Protein AF-A0A372Q3P6-F1 (afdb_monomer_lite)

Secondary structure (DSSP, 8-state):
-HHHHHHHHHHHHHHHHHHHHHHHHHHHHT--HHHHHHS--HHHHHHHHHHHHHHHHHHHHHHHHHT-HHHHHHHHHHHHHHHHHTT-HHHHHHHHHHHHHHHH-HHHHHHHHHHHT--------

Sequence (125 aa):
MKNFLLKTLALLILEWSDTFHQGVYIKKKNISKHEIWKDANLALQIWYFYYQWVGIFKAYRIGIRVGNYDLQKNALAAFGSLFASAAKTRYASSVCHFLGILEKFSKLENKLRYAASIKIDNNEK

Foldseek 3Di:
DVVVVVVVVVVVVVVVVVLVVVVVVCVVVVPDPVNLVVPPPPVSVVVVVVSVQVVLVVQLVVCQVQLPLVSNLVSLLVVLVVCVVVVVVVSSVVNVVVVVVCVVCVVVSVVSSVVSNDDPDPPPD

pLDDT: mean 76.35, std 15.06, range [40.75, 96.31]

Structure (mmCIF, N/CA/C/O backbone):
data_AF-A0A372Q3P6-F1
#
_entry.id   AF-A0A372Q3P6-F1
#
loop_
_atom_site.group_PDB
_atom_site.id
_atom_site.type_symbol
_atom_site.label_atom_id
_atom_site.label_alt_id
_atom_site.label_comp_id
_atom_site.label_asym_id
_atom_site.label_entity_id
_atom_site.label_seq_id
_atom_site.pdbx_PDB_ins_code
_atom_site.Cartn_x
_atom_site.Cartn_y
_atom_site.Cartn_z
_atom_site.occupancy
_atom_site.B_iso_or_equiv
_atom_site.auth_seq_id
_atom_site.auth_comp_id
_atom_site.auth_asym_id
_atom_site.auth_atom_id
_atom_site.pdbx_PDB_model_num
ATOM 1 N N . MET A 1 1 ? -25.833 9.217 -12.011 1.00 48.78 1 MET A N 1
ATOM 2 C CA . MET A 1 1 ? -24.986 8.284 -11.224 1.00 48.78 1 MET A CA 1
ATOM 3 C C . MET A 1 1 ? -24.695 6.949 -11.922 1.00 48.78 1 MET A C 1
ATOM 5 O O . MET A 1 1 ? -23.524 6.613 -12.035 1.00 48.78 1 MET A O 1
ATOM 9 N N . LYS A 1 2 ? -25.689 6.206 -12.444 1.00 42.66 2 LYS A N 1
ATOM 10 C CA . LYS A 1 2 ? -25.477 4.880 -13.080 1.00 42.66 2 LYS A CA 1
ATOM 11 C C . LYS A 1 2 ? -24.460 4.870 -14.242 1.00 42.66 2 LYS A C 1
ATOM 13 O O . LYS A 1 2 ? -23.580 4.019 -14.261 1.00 42.66 2 LYS A O 1
ATOM 18 N N . ASN A 1 3 ? -24.488 5.864 -15.136 1.00 45.06 3 ASN A N 1
ATOM 19 C CA . ASN A 1 3 ? -23.545 5.951 -16.270 1.00 45.06 3 ASN A CA 1
ATOM 20 C C . ASN A 1 3 ? -22.084 6.224 -15.865 1.00 45.06 3 ASN A C 1
ATOM 22 O O . ASN A 1 3 ? -21.165 5.817 -16.570 1.00 45.06 3 ASN A O 1
ATOM 26 N N . PHE A 1 4 ? -21.858 6.884 -14.725 1.00 43.00 4 PHE A N 1
ATOM 27 C CA . PHE A 1 4 ? -20.514 7.128 -14.192 1.00 43.00 4 PHE A CA 1
ATOM 28 C C . PHE A 1 4 ? -19.925 5.852 -13.574 1.00 43.00 4 PHE A C 1
ATOM 30 O O . PHE A 1 4 ? -18.765 5.521 -13.817 1.00 43.00 4 PHE A O 1
ATOM 37 N N . LEU A 1 5 ? -20.754 5.090 -12.850 1.00 44.94 5 LEU A N 1
ATOM 38 C CA . LEU A 1 5 ? -20.395 3.782 -12.293 1.00 44.94 5 LEU A CA 1
ATOM 39 C C . LEU A 1 5 ? -20.133 2.736 -13.388 1.00 44.94 5 LEU A C 1
ATOM 41 O O . LEU A 1 5 ? -19.172 1.983 -13.293 1.00 44.94 5 LEU A O 1
ATOM 45 N N . LEU A 1 6 ? -20.924 2.728 -14.465 1.00 47.47 6 LEU A N 1
ATOM 46 C CA . LEU A 1 6 ? -20.718 1.837 -15.616 1.00 47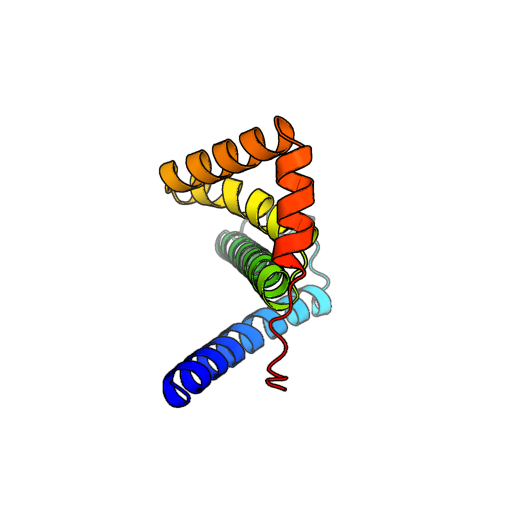.47 6 LEU A CA 1
ATOM 47 C C . LEU A 1 6 ? -19.429 2.155 -16.386 1.00 47.47 6 LEU A C 1
ATOM 49 O O . LEU A 1 6 ? -18.662 1.243 -16.686 1.00 47.47 6 LEU A O 1
ATOM 53 N N . LYS A 1 7 ? -19.136 3.438 -16.649 1.00 49.28 7 LYS A N 1
ATOM 54 C CA . LYS A 1 7 ? -17.875 3.843 -17.299 1.00 49.28 7 LYS A CA 1
ATOM 55 C C . LYS A 1 7 ? -16.649 3.514 -16.453 1.00 49.28 7 LYS A C 1
ATOM 57 O O . LYS A 1 7 ? -15.663 3.014 -16.985 1.00 49.28 7 LYS A O 1
ATOM 62 N N . THR A 1 8 ? -16.712 3.760 -15.145 1.00 51.03 8 THR A N 1
ATOM 63 C CA . THR A 1 8 ? -15.618 3.389 -14.238 1.00 51.03 8 THR A CA 1
ATOM 64 C C . THR A 1 8 ? -15.470 1.875 -14.134 1.00 51.03 8 THR A C 1
ATOM 66 O O . THR A 1 8 ? -14.351 1.391 -14.169 1.00 51.03 8 THR A O 1
ATOM 69 N N . LEU A 1 9 ? -16.547 1.090 -14.098 1.00 51.16 9 LEU A N 1
ATOM 70 C CA . LEU A 1 9 ? -16.446 -0.373 -14.128 1.00 51.16 9 LEU A CA 1
ATOM 71 C C . LEU A 1 9 ? -15.830 -0.902 -15.433 1.00 51.16 9 LEU A C 1
ATOM 73 O O . LEU A 1 9 ? -14.984 -1.787 -15.366 1.00 51.16 9 LEU A O 1
ATOM 77 N N . ALA A 1 10 ? -16.188 -0.340 -16.590 1.00 56.56 10 ALA A N 1
ATOM 78 C CA . ALA A 1 10 ? -15.659 -0.761 -17.890 1.00 56.56 10 ALA A CA 1
ATOM 79 C C . ALA A 1 10 ? -14.166 -0.431 -18.074 1.00 56.56 10 ALA A C 1
ATOM 81 O O . ALA A 1 10 ? -13.395 -1.290 -18.496 1.00 56.56 10 ALA A O 1
ATOM 82 N N . LEU A 1 11 ? -13.744 0.783 -17.695 1.00 56.06 11 LEU A N 1
ATOM 83 C CA . LEU A 1 11 ? -12.329 1.183 -17.684 1.00 56.06 11 LEU A CA 1
ATOM 84 C C . LEU A 1 11 ? -11.497 0.275 -16.780 1.00 56.06 11 LEU A C 1
ATOM 86 O O . LEU A 1 11 ? -10.390 -0.118 -17.131 1.00 56.06 11 LEU A O 1
ATOM 90 N N . LEU A 1 12 ? -12.066 -0.110 -15.639 1.00 56.22 12 LEU A N 1
ATOM 91 C CA . LEU A 1 12 ? -11.424 -1.070 -14.764 1.00 56.22 12 LEU A CA 1
ATOM 92 C C . LEU A 1 12 ? -11.356 -2.440 -15.428 1.00 56.22 12 LEU A C 1
ATOM 94 O O . LEU A 1 12 ? -10.273 -2.970 -15.528 1.00 56.22 12 LEU A O 1
ATOM 98 N N . ILE A 1 13 ? -12.424 -3.002 -15.981 1.00 57.59 13 ILE A N 1
ATOM 99 C CA . ILE A 1 13 ? -12.342 -4.323 -16.634 1.00 57.59 13 ILE A CA 1
ATOM 100 C C . ILE A 1 13 ? -11.224 -4.390 -17.703 1.00 57.59 13 ILE A C 1
ATOM 102 O O . ILE A 1 13 ? -10.504 -5.388 -17.747 1.00 57.59 13 ILE A O 1
ATOM 106 N N . LEU A 1 14 ? -11.002 -3.313 -18.467 1.00 57.34 14 LEU A N 1
ATOM 107 C CA . LEU A 1 14 ? -9.911 -3.205 -19.449 1.00 57.34 14 LEU A CA 1
ATOM 108 C C . LEU A 1 14 ? -8.509 -3.149 -18.813 1.00 57.34 14 LEU A C 1
ATOM 110 O O . LEU A 1 14 ? -7.621 -3.894 -19.215 1.00 57.34 14 LEU A O 1
ATOM 114 N N . GLU A 1 15 ? -8.303 -2.361 -17.753 1.00 57.22 15 GLU A N 1
ATOM 115 C CA . GLU A 1 15 ? -7.038 -2.398 -16.993 1.00 57.22 15 GLU A CA 1
ATOM 116 C C . GLU A 1 15 ? -6.763 -3.791 -16.389 1.00 57.22 15 GLU A C 1
ATOM 118 O O . GLU A 1 15 ? -5.622 -4.144 -16.068 1.00 57.22 15 GLU A O 1
ATOM 123 N N . TRP A 1 16 ? -7.814 -4.593 -16.181 1.00 56.88 16 TRP A N 1
ATOM 124 C CA . TRP A 1 16 ? -7.712 -5.881 -15.509 1.00 56.88 16 TRP A CA 1
ATOM 125 C C . TRP A 1 16 ? -7.354 -7.022 -16.456 1.00 56.88 16 TRP A C 1
ATOM 127 O O . TRP A 1 16 ? -6.654 -7.934 -16.010 1.00 56.88 16 TRP A O 1
ATOM 137 N N . SER A 1 17 ? -7.755 -6.958 -17.729 1.00 58.19 17 SER A N 1
ATOM 138 C CA . SER A 1 17 ? -7.397 -7.956 -18.743 1.00 58.19 17 SER A CA 1
ATOM 139 C C . SER A 1 17 ? -5.911 -7.935 -19.089 1.00 58.19 17 SER A C 1
ATOM 141 O O . SER A 1 17 ? -5.308 -9.002 -19.241 1.00 58.19 17 SER A O 1
ATOM 143 N N . ASP A 1 18 ? -5.304 -6.749 -19.133 1.00 60.03 18 ASP A N 1
ATOM 144 C CA . ASP A 1 18 ? -3.905 -6.594 -19.537 1.00 60.03 18 ASP A CA 1
ATOM 145 C C . ASP A 1 18 ? -2.956 -7.115 -18.460 1.00 60.03 18 ASP A C 1
ATOM 147 O O . ASP A 1 18 ? -2.086 -7.936 -18.736 1.00 60.03 18 ASP A O 1
ATOM 151 N N . THR A 1 19 ? -3.180 -6.758 -17.193 1.00 60.41 19 THR A N 1
ATOM 152 C CA . THR A 1 19 ? -2.362 -7.290 -16.089 1.00 6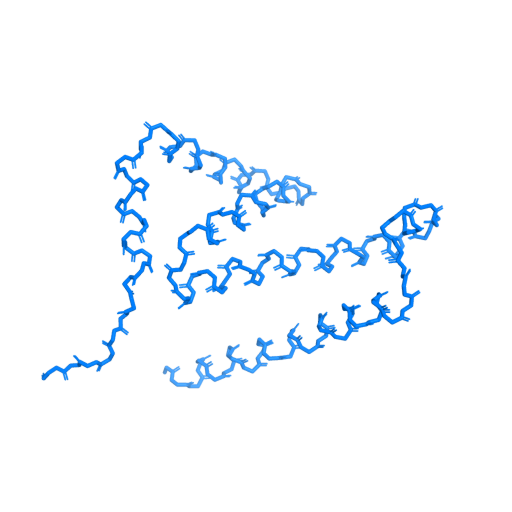0.41 19 THR A CA 1
ATOM 153 C C . THR A 1 19 ? -2.533 -8.797 -15.904 1.00 60.41 19 THR A C 1
ATOM 155 O O . THR A 1 19 ? -1.585 -9.481 -15.526 1.00 60.41 19 THR A O 1
ATOM 158 N N . PHE A 1 20 ? -3.711 -9.352 -16.194 1.00 59.81 20 PHE A N 1
ATOM 159 C CA . PHE A 1 20 ? -3.915 -10.799 -16.130 1.00 59.81 20 PHE A CA 1
ATOM 160 C C . PHE A 1 20 ? -3.094 -11.540 -17.199 1.00 59.81 20 PHE A C 1
ATOM 162 O O . PHE A 1 20 ? -2.392 -12.499 -16.874 1.00 59.81 20 PHE A O 1
ATOM 169 N N . HIS A 1 21 ? -3.093 -11.053 -18.447 1.00 60.75 21 HIS A N 1
ATOM 170 C CA . HIS A 1 21 ? -2.266 -11.616 -19.523 1.00 60.75 21 HIS A CA 1
ATOM 171 C C . HIS A 1 21 ? -0.768 -11.589 -19.189 1.00 60.75 21 HIS A C 1
ATOM 173 O O . HIS A 1 21 ? -0.048 -12.542 -19.484 1.00 60.75 21 HIS A O 1
ATOM 179 N N . GLN A 1 22 ? -0.301 -10.536 -18.518 1.00 61.00 22 GLN A N 1
ATOM 180 C CA . GLN A 1 22 ? 1.101 -10.371 -18.121 1.00 61.00 22 GLN A CA 1
ATOM 181 C C . GLN A 1 22 ? 1.529 -11.381 -17.045 1.00 61.00 22 GLN A C 1
ATOM 183 O O . GLN A 1 22 ? 2.576 -12.019 -17.174 1.00 61.00 22 GLN A O 1
ATOM 188 N N . GLY A 1 23 ? 0.696 -11.597 -16.022 1.00 63.88 23 GLY A N 1
ATOM 189 C CA . GLY A 1 23 ? 0.945 -12.621 -15.002 1.00 63.88 23 GLY A CA 1
ATOM 190 C C . GLY A 1 23 ? 0.948 -14.037 -15.586 1.00 63.88 23 GLY A C 1
ATOM 191 O O . GLY A 1 23 ? 1.789 -14.865 -15.226 1.00 63.88 23 GLY A O 1
ATOM 192 N N . VAL A 1 24 ? 0.057 -14.300 -16.549 1.00 64.31 24 VAL A N 1
ATOM 193 C CA . VAL A 1 24 ? 0.026 -15.562 -17.302 1.00 64.31 24 VAL A CA 1
ATOM 194 C C . VAL A 1 24 ? 1.282 -15.725 -18.163 1.00 64.31 24 VAL A C 1
ATOM 196 O O . VAL A 1 24 ? 1.828 -16.824 -18.203 1.00 64.31 24 VAL A O 1
ATOM 199 N N . TYR A 1 25 ? 1.791 -14.665 -18.800 1.00 68.56 25 TYR A N 1
ATOM 200 C CA . TYR A 1 25 ? 3.022 -14.711 -19.599 1.00 68.56 25 TYR A CA 1
ATOM 201 C C . TYR A 1 25 ? 4.254 -15.088 -18.763 1.00 68.56 25 TYR A C 1
ATOM 203 O O . TYR A 1 25 ? 4.959 -16.031 -19.125 1.00 68.56 25 TYR A O 1
ATOM 211 N N . ILE A 1 26 ? 4.475 -14.422 -17.620 1.00 67.81 26 ILE A N 1
ATOM 212 C CA . ILE A 1 26 ? 5.593 -14.727 -16.704 1.00 67.81 26 ILE A CA 1
ATOM 213 C C . ILE A 1 26 ? 5.503 -16.180 -16.222 1.00 67.81 26 ILE A C 1
ATOM 215 O O . ILE A 1 26 ? 6.487 -16.917 -16.276 1.00 67.81 26 ILE A O 1
ATOM 219 N N . LYS A 1 27 ? 4.304 -16.618 -15.809 1.00 68.38 27 LYS A N 1
ATOM 220 C CA . LYS A 1 27 ? 4.073 -17.982 -15.316 1.00 68.38 27 LYS A CA 1
ATOM 221 C C . LYS A 1 27 ? 4.253 -19.034 -16.415 1.00 68.38 27 LYS A C 1
ATOM 223 O O . LYS A 1 27 ? 4.837 -20.081 -16.162 1.00 68.38 27 LYS A O 1
ATOM 228 N N . LYS A 1 28 ? 3.797 -18.752 -17.640 1.00 71.88 28 LYS A N 1
ATOM 229 C CA . LYS A 1 28 ? 3.925 -19.640 -18.809 1.00 71.88 28 LYS A CA 1
ATOM 230 C C . LYS A 1 28 ? 5.372 -19.774 -19.282 1.00 71.88 28 LYS A C 1
ATOM 232 O O . LYS A 1 28 ? 5.759 -20.841 -19.742 1.00 71.88 28 LYS A O 1
ATOM 237 N N . LYS A 1 29 ? 6.159 -18.702 -19.188 1.00 73.38 29 LYS A N 1
ATOM 238 C CA . LYS A 1 29 ? 7.587 -18.699 -19.531 1.00 73.38 29 LYS A CA 1
ATOM 239 C C . LYS A 1 29 ? 8.490 -19.147 -18.374 1.00 73.38 29 LYS A C 1
ATOM 241 O O . LYS A 1 29 ? 9.688 -19.257 -18.585 1.00 73.38 29 LYS A O 1
ATOM 246 N N . ASN A 1 30 ? 7.916 -19.416 -17.196 1.00 74.50 30 ASN A N 1
ATOM 247 C CA . ASN A 1 30 ? 8.612 -19.785 -15.961 1.00 74.50 30 ASN A CA 1
ATOM 248 C C . ASN A 1 30 ? 9.786 -18.849 -15.622 1.00 74.50 30 ASN A C 1
ATOM 250 O O . ASN A 1 30 ? 10.820 -19.292 -15.133 1.00 74.50 30 ASN A O 1
ATOM 254 N N . ILE A 1 31 ? 9.623 -17.555 -15.915 1.00 74.31 31 ILE A N 1
ATOM 255 C CA . ILE A 1 31 ? 10.680 -16.564 -15.713 1.00 74.31 31 ILE A CA 1
ATOM 256 C C . ILE A 1 31 ? 10.765 -16.285 -14.217 1.00 74.31 31 ILE A C 1
ATOM 258 O O . ILE A 1 31 ? 9.831 -15.750 -13.609 1.00 74.31 31 ILE A O 1
ATOM 262 N N . SER A 1 32 ? 11.888 -16.656 -13.617 1.00 74.88 32 SER A N 1
ATOM 263 C CA . SER A 1 32 ? 12.145 -16.400 -12.207 1.00 74.88 32 SER A CA 1
ATOM 264 C C . SER A 1 32 ? 12.479 -14.924 -11.975 1.00 74.88 32 SER A C 1
ATOM 266 O O . SER A 1 32 ? 13.041 -14.242 -12.833 1.00 74.88 32 SER A O 1
ATOM 268 N N . LYS A 1 33 ? 12.200 -14.415 -10.767 1.00 70.88 33 LYS A N 1
ATOM 269 C CA . LYS A 1 33 ? 12.614 -13.055 -10.376 1.00 70.88 33 LYS A CA 1
ATOM 270 C C . LYS A 1 33 ? 14.120 -12.860 -10.595 1.00 70.88 33 LYS A C 1
ATOM 272 O O . LYS A 1 33 ? 14.528 -11.803 -11.052 1.00 70.88 33 LYS A O 1
ATOM 277 N N . HIS A 1 34 ? 14.927 -13.879 -10.300 1.00 74.12 34 HIS A N 1
ATOM 278 C CA . HIS A 1 34 ? 16.379 -13.843 -10.471 1.00 74.12 34 HIS A CA 1
ATOM 279 C C . HIS A 1 34 ? 16.798 -13.635 -11.937 1.00 74.12 34 HIS A C 1
ATOM 281 O O . HIS A 1 34 ? 17.707 -12.856 -12.199 1.00 74.12 34 HIS A O 1
ATOM 287 N N . GLU A 1 35 ? 16.120 -14.271 -12.894 1.00 75.31 35 GLU A N 1
ATOM 288 C CA . GLU A 1 35 ? 16.406 -14.095 -14.325 1.00 75.31 35 GLU A CA 1
ATOM 289 C C . GLU A 1 35 ? 16.095 -12.675 -14.811 1.00 75.31 35 GLU A C 1
ATOM 291 O O . GLU A 1 35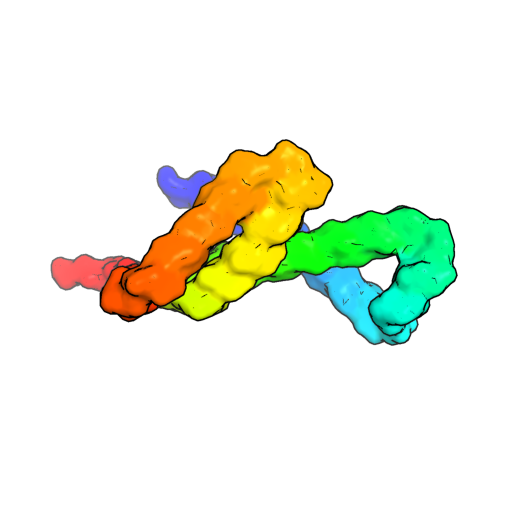 ? 16.918 -12.091 -15.506 1.00 75.31 35 GLU A O 1
ATOM 296 N N . ILE A 1 36 ? 14.996 -12.062 -14.352 1.00 76.00 36 ILE A N 1
ATOM 297 C CA . ILE A 1 36 ? 14.636 -10.668 -14.699 1.00 76.00 36 ILE A CA 1
ATOM 298 C C . ILE A 1 36 ? 15.726 -9.673 -14.273 1.00 76.00 36 ILE A C 1
ATOM 300 O O . ILE A 1 36 ? 15.970 -8.680 -14.955 1.00 76.00 36 ILE A O 1
ATOM 304 N N . TRP A 1 37 ? 16.371 -9.928 -13.132 1.00 73.75 37 TRP A N 1
ATOM 305 C CA . TRP A 1 37 ? 17.438 -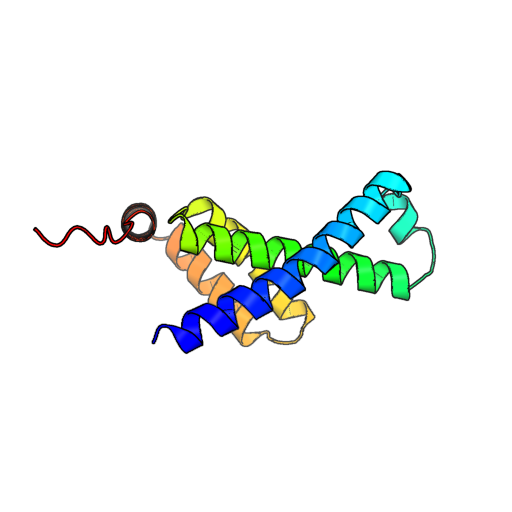9.074 -12.602 1.00 73.75 37 TRP A CA 1
ATOM 306 C C . TRP A 1 37 ? 18.813 -9.374 -13.201 1.00 73.75 37 TRP A C 1
ATOM 308 O O . TRP A 1 37 ? 19.674 -8.498 -13.200 1.00 73.75 37 TRP A O 1
ATOM 318 N N . LYS A 1 38 ? 19.022 -10.597 -13.700 1.00 75.00 38 LYS A N 1
ATOM 319 C CA . LYS A 1 38 ? 20.269 -11.020 -14.344 1.00 75.00 38 LYS A CA 1
ATOM 320 C C . LYS A 1 38 ? 20.335 -10.571 -15.803 1.00 75.00 38 LYS A C 1
ATOM 322 O O . LYS A 1 38 ? 21.408 -10.203 -16.275 1.00 75.00 38 LYS A O 1
ATOM 327 N N . ASP A 1 39 ? 19.201 -10.571 -16.496 1.00 66.19 39 ASP A N 1
ATOM 328 C CA . ASP A 1 39 ? 19.095 -10.004 -17.831 1.00 66.19 39 ASP A CA 1
ATOM 329 C C . ASP A 1 39 ? 19.181 -8.476 -17.730 1.00 66.19 39 ASP A C 1
ATOM 331 O O . ASP A 1 39 ? 18.329 -7.821 -17.129 1.00 66.19 39 ASP A O 1
ATOM 335 N N . ALA A 1 40 ? 20.198 -7.876 -18.357 1.00 65.44 40 ALA A N 1
ATOM 336 C CA . ALA A 1 40 ? 20.400 -6.421 -18.430 1.00 65.44 40 ALA A CA 1
ATOM 337 C C . ALA A 1 40 ? 19.309 -5.684 -19.248 1.00 65.44 40 ALA A C 1
ATOM 339 O O . ALA A 1 40 ? 19.495 -4.552 -19.696 1.00 65.44 40 ALA A O 1
ATOM 340 N N . ASN A 1 41 ? 18.160 -6.324 -19.475 1.00 81.75 41 ASN A N 1
ATOM 341 C CA . ASN A 1 41 ? 17.033 -5.752 -20.181 1.00 81.75 41 ASN A CA 1
ATOM 342 C C . ASN A 1 41 ? 16.255 -4.818 -19.245 1.00 81.75 41 ASN A C 1
ATOM 344 O O . ASN A 1 41 ? 15.307 -5.215 -18.563 1.00 81.75 41 ASN A O 1
ATOM 348 N N . LEU A 1 42 ? 16.654 -3.546 -19.254 1.00 82.00 42 LEU A N 1
ATOM 349 C CA . LEU A 1 42 ? 16.020 -2.479 -18.483 1.00 82.00 42 LEU A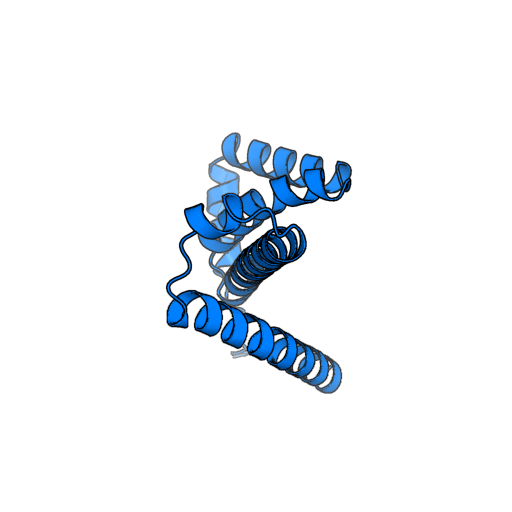 CA 1
ATOM 350 C C . LEU A 1 42 ? 14.503 -2.403 -18.728 1.00 82.00 42 LEU A C 1
ATOM 352 O O . LEU A 1 42 ? 13.740 -2.163 -17.794 1.00 82.00 42 LEU A O 1
ATOM 356 N N . ALA A 1 43 ? 14.045 -2.647 -19.960 1.00 81.19 43 ALA A N 1
ATOM 357 C CA . ALA A 1 43 ? 12.621 -2.612 -20.282 1.00 81.19 43 ALA A CA 1
ATOM 358 C C . ALA A 1 43 ? 11.850 -3.730 -19.564 1.00 81.19 43 ALA A C 1
ATOM 360 O O . ALA A 1 43 ? 10.777 -3.471 -19.024 1.00 81.19 43 ALA A O 1
ATOM 361 N N . LEU A 1 44 ? 12.411 -4.942 -19.485 1.00 79.06 44 LEU A N 1
ATOM 362 C CA . LEU A 1 44 ? 11.800 -6.057 -18.755 1.00 79.06 44 LEU A CA 1
ATOM 363 C C . LEU A 1 44 ? 11.740 -5.784 -17.243 1.00 79.06 44 LEU A C 1
ATOM 365 O O . LEU A 1 44 ? 10.739 -6.105 -16.603 1.00 79.06 44 LEU A O 1
ATOM 369 N N . GLN A 1 45 ? 12.768 -5.142 -16.682 1.00 81.62 45 GLN A N 1
ATOM 370 C CA . GLN A 1 45 ? 12.797 -4.749 -15.269 1.00 81.62 45 GLN A CA 1
ATOM 371 C C . GLN A 1 45 ? 11.749 -3.672 -14.956 1.00 81.62 45 GLN A C 1
ATOM 373 O O . GLN A 1 45 ? 10.955 -3.838 -14.029 1.00 81.62 45 GLN A O 1
ATOM 378 N N . ILE A 1 46 ? 11.694 -2.600 -15.757 1.00 80.38 46 ILE A N 1
ATOM 379 C CA . ILE A 1 46 ? 10.680 -1.537 -15.630 1.00 80.38 46 ILE A CA 1
ATOM 380 C C . ILE A 1 46 ? 9.273 -2.129 -15.760 1.00 80.38 46 ILE A C 1
ATOM 382 O O . ILE A 1 46 ? 8.379 -1.807 -14.975 1.00 80.38 46 ILE A O 1
ATOM 386 N N . TRP A 1 47 ? 9.082 -3.036 -16.716 1.00 82.31 47 TRP A N 1
ATOM 387 C CA . TRP A 1 47 ? 7.808 -3.704 -16.949 1.00 82.31 47 TRP A CA 1
ATOM 388 C C . TRP A 1 47 ? 7.390 -4.600 -15.778 1.00 82.31 47 TRP A C 1
ATOM 390 O O . TRP A 1 47 ? 6.240 -4.555 -15.339 1.00 82.31 47 TRP A O 1
ATOM 400 N N . TYR A 1 48 ? 8.328 -5.362 -15.209 1.00 82.12 48 TYR A N 1
ATOM 401 C CA . TYR A 1 48 ? 8.076 -6.178 -14.024 1.00 82.12 48 TYR A CA 1
ATOM 402 C C . TYR A 1 48 ? 7.697 -5.320 -12.810 1.00 82.12 48 TYR A C 1
ATOM 404 O O . TYR A 1 48 ? 6.747 -5.647 -12.096 1.00 82.12 48 TYR A O 1
ATOM 412 N N . PHE A 1 49 ? 8.376 -4.188 -12.600 1.00 79.56 49 PHE A N 1
ATOM 413 C CA . PHE A 1 49 ? 7.983 -3.237 -11.562 1.00 79.56 49 PHE A CA 1
ATOM 414 C C . PHE A 1 49 ? 6.568 -2.720 -11.790 1.00 79.56 49 PHE A C 1
ATOM 416 O O . PHE A 1 49 ? 5.745 -2.811 -10.884 1.00 79.56 49 PHE A O 1
ATOM 423 N N . TYR A 1 50 ? 6.239 -2.259 -12.996 1.00 81.56 50 TYR A N 1
ATOM 424 C CA . TYR A 1 50 ? 4.888 -1.796 -13.308 1.00 81.56 50 TYR A CA 1
ATOM 425 C C . TYR A 1 50 ? 3.819 -2.852 -12.973 1.00 81.56 50 TYR A C 1
ATOM 427 O O . TYR A 1 50 ? 2.828 -2.545 -12.308 1.00 81.56 50 TYR A O 1
ATOM 435 N N . TYR A 1 51 ? 4.057 -4.117 -13.331 1.00 82.00 51 TYR A N 1
ATOM 436 C CA . TYR A 1 51 ? 3.168 -5.225 -12.977 1.00 82.00 51 TYR A CA 1
ATOM 437 C C . TYR A 1 51 ? 2.970 -5.366 -11.454 1.00 82.00 51 TYR A C 1
ATOM 439 O O . TYR A 1 51 ? 1.834 -5.477 -10.980 1.00 82.00 51 TYR A O 1
ATOM 447 N N . GLN A 1 52 ? 4.050 -5.310 -10.666 1.00 82.25 52 GLN A N 1
ATOM 448 C CA . GLN A 1 52 ? 3.963 -5.369 -9.200 1.00 82.25 52 GLN A CA 1
ATOM 449 C C . GLN A 1 52 ? 3.165 -4.195 -8.617 1.00 82.25 52 GLN A C 1
ATOM 451 O O . GLN A 1 52 ? 2.335 -4.394 -7.726 1.00 82.25 52 GLN A O 1
ATOM 456 N N . TRP A 1 53 ? 3.375 -2.986 -9.139 1.00 83.50 53 TRP A N 1
ATOM 457 C CA . TRP A 1 53 ? 2.668 -1.783 -8.701 1.00 83.50 53 TRP A CA 1
ATOM 458 C C . TRP A 1 53 ? 1.163 -1.891 -8.932 1.00 83.50 53 TRP A C 1
ATOM 460 O O . TRP A 1 53 ? 0.374 -1.628 -8.021 1.00 83.50 53 TRP A O 1
ATOM 470 N N . VAL A 1 54 ? 0.755 -2.321 -10.129 1.00 84.19 54 VAL A N 1
ATOM 471 C CA . VAL A 1 54 ? -0.664 -2.512 -10.445 1.00 84.19 54 VAL A CA 1
ATOM 472 C C . VAL A 1 54 ? -1.271 -3.598 -9.552 1.00 84.19 54 VAL A C 1
ATOM 474 O O . VAL A 1 54 ? -2.394 -3.439 -9.075 1.00 84.19 54 VAL A O 1
ATOM 477 N N . GLY A 1 55 ? -0.529 -4.669 -9.253 1.00 86.94 55 GLY A N 1
ATOM 478 C CA . GLY A 1 55 ? -0.957 -5.710 -8.315 1.00 86.94 55 GLY A CA 1
ATOM 479 C C . GLY A 1 55 ? -1.258 -5.173 -6.909 1.00 86.94 55 GLY A C 1
ATOM 480 O O . GLY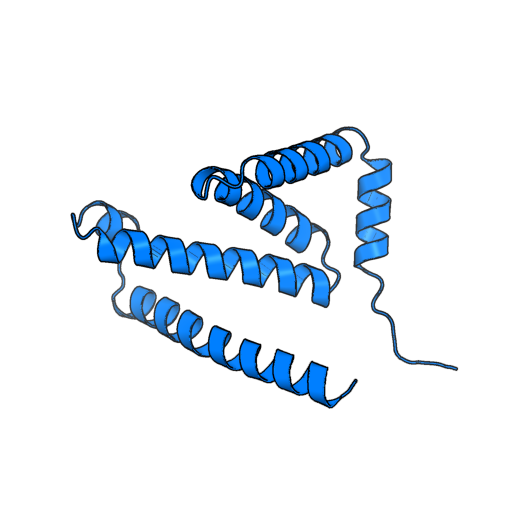 A 1 55 ? -2.337 -5.429 -6.368 1.00 86.94 55 GLY A O 1
ATOM 481 N N . ILE A 1 56 ? -0.350 -4.376 -6.339 1.00 86.69 56 ILE A N 1
ATOM 482 C CA . ILE A 1 56 ? -0.524 -3.759 -5.012 1.00 86.69 56 ILE A CA 1
ATOM 483 C C . ILE A 1 56 ? -1.701 -2.775 -5.021 1.00 86.69 56 ILE A C 1
ATOM 485 O O . ILE A 1 56 ? -2.549 -2.805 -4.126 1.00 86.69 56 ILE A O 1
ATOM 489 N N . PHE A 1 57 ? -1.813 -1.945 -6.060 1.00 85.00 57 PHE A N 1
ATOM 490 C CA . PHE A 1 57 ? -2.926 -1.005 -6.200 1.00 85.00 57 PHE A CA 1
ATOM 491 C C . PHE A 1 57 ? -4.282 -1.722 -6.306 1.00 85.00 57 PHE A C 1
ATOM 493 O O . PHE A 1 57 ? -5.273 -1.299 -5.701 1.00 85.00 57 PHE A O 1
ATOM 500 N N . LYS A 1 58 ? -4.339 -2.854 -7.020 1.00 84.69 58 LYS A N 1
ATOM 501 C CA . LYS A 1 58 ? -5.532 -3.709 -7.067 1.00 84.69 58 LYS A CA 1
ATOM 502 C C . LYS A 1 58 ? -5.880 -4.266 -5.693 1.00 84.69 58 LYS A C 1
ATOM 504 O O . LYS A 1 58 ? -7.040 -4.162 -5.298 1.00 84.69 58 LYS A O 1
ATOM 509 N N . ALA A 1 59 ? -4.904 -4.808 -4.964 1.00 87.06 59 ALA A N 1
ATOM 510 C CA . ALA A 1 59 ? -5.115 -5.327 -3.614 1.00 87.06 59 ALA A CA 1
ATOM 511 C C . ALA A 1 59 ? -5.690 -4.250 -2.680 1.00 87.06 59 ALA A C 1
ATOM 513 O O . ALA A 1 59 ? -6.677 -4.504 -1.991 1.00 87.06 59 ALA A O 1
ATOM 514 N N . TYR A 1 60 ? -5.162 -3.023 -2.745 1.00 87.12 60 TYR A N 1
ATOM 515 C CA . TYR A 1 60 ? -5.675 -1.880 -1.986 1.00 87.12 60 TYR A CA 1
ATOM 516 C C . TYR A 1 60 ? -7.151 -1.589 -2.291 1.00 87.12 60 TYR A C 1
ATOM 518 O O . TYR A 1 60 ? -7.976 -1.500 -1.379 1.00 87.12 60 TYR A O 1
ATOM 526 N N . ARG A 1 61 ? -7.521 -1.494 -3.576 1.00 84.75 61 ARG A N 1
ATOM 527 C CA . ARG A 1 61 ? -8.912 -1.209 -3.966 1.00 84.75 61 ARG A CA 1
ATOM 528 C C . ARG A 1 61 ? -9.874 -2.350 -3.669 1.00 84.75 61 ARG A C 1
ATOM 530 O O . ARG A 1 61 ? -11.028 -2.088 -3.337 1.00 84.75 61 ARG A O 1
ATOM 537 N N . ILE A 1 62 ? -9.425 -3.598 -3.795 1.00 83.50 62 ILE A N 1
ATOM 538 C CA . ILE A 1 62 ? -10.213 -4.763 -3.380 1.00 83.50 62 ILE A CA 1
ATOM 539 C C . ILE A 1 62 ? -10.449 -4.690 -1.874 1.00 83.50 62 ILE A C 1
ATOM 541 O O . ILE A 1 62 ? -11.600 -4.788 -1.466 1.00 83.50 62 ILE A O 1
ATOM 545 N N . GLY A 1 63 ? -9.407 -4.420 -1.079 1.00 85.00 63 GLY A N 1
ATOM 546 C CA . GLY A 1 63 ? -9.506 -4.215 0.368 1.00 85.00 63 GLY A CA 1
ATOM 547 C C . GLY A 1 63 ? -10.582 -3.198 0.745 1.00 85.00 63 GLY A C 1
ATOM 548 O O . GLY A 1 63 ? -11.444 -3.513 1.557 1.00 85.00 63 GLY A O 1
ATOM 549 N N . ILE A 1 64 ? -10.616 -2.041 0.071 1.00 84.00 64 ILE A N 1
ATOM 550 C CA . ILE A 1 64 ? -11.680 -1.037 0.252 1.00 84.00 64 ILE A CA 1
ATOM 551 C C . ILE A 1 64 ? -13.062 -1.608 -0.089 1.00 84.00 64 ILE A C 1
ATOM 553 O O . ILE A 1 64 ? -13.999 -1.453 0.685 1.00 84.00 64 ILE A O 1
ATOM 557 N N . ARG A 1 65 ? -13.212 -2.264 -1.248 1.00 83.75 65 ARG A N 1
ATOM 558 C CA . ARG A 1 65 ? -14.518 -2.768 -1.713 1.00 83.75 65 ARG A CA 1
ATOM 559 C C . ARG A 1 65 ? -15.098 -3.863 -0.827 1.00 83.75 65 ARG A C 1
ATOM 561 O O . ARG A 1 65 ? -16.312 -3.923 -0.668 1.00 83.75 65 ARG A O 1
ATOM 568 N N . VAL A 1 66 ? -14.253 -4.757 -0.321 1.00 82.62 66 VAL A N 1
ATOM 569 C CA . VAL A 1 66 ? -14.692 -5.863 0.542 1.00 82.62 66 VAL A CA 1
ATOM 570 C C . VAL A 1 66 ? -14.711 -5.482 2.020 1.00 82.62 66 VAL A C 1
ATOM 572 O O . VAL A 1 66 ? -15.128 -6.292 2.839 1.00 82.62 66 VAL A O 1
ATOM 575 N N . GLY A 1 67 ? -14.248 -4.278 2.362 1.00 84.25 67 GLY A N 1
ATOM 576 C CA . GLY A 1 67 ? -14.129 -3.840 3.745 1.00 84.25 67 GLY A CA 1
ATOM 577 C C . GLY A 1 67 ? -13.036 -4.552 4.541 1.00 84.25 67 GLY A C 1
ATOM 578 O O . GLY A 1 67 ? -13.074 -4.594 5.768 1.00 84.25 67 GLY A O 1
ATOM 579 N N . ASN A 1 68 ? -12.053 -5.139 3.856 1.00 88.62 68 ASN A N 1
ATOM 580 C CA . ASN A 1 68 ? -10.943 -5.829 4.497 1.00 88.62 68 ASN A CA 1
ATOM 581 C C . ASN A 1 68 ? -9.847 -4.816 4.840 1.00 88.62 68 ASN A C 1
ATOM 583 O O . ASN A 1 68 ? -8.991 -4.488 4.012 1.00 88.62 68 ASN A O 1
ATOM 587 N N . TYR A 1 69 ? -9.894 -4.337 6.082 1.00 90.25 69 TYR A N 1
ATOM 588 C CA . TYR A 1 69 ? -8.941 -3.374 6.616 1.00 90.25 69 TYR A CA 1
ATOM 589 C C . TYR A 1 69 ? -7.492 -3.850 6.525 1.00 90.25 69 TYR A C 1
ATOM 591 O O . TYR A 1 69 ? -6.629 -3.078 6.118 1.00 90.25 69 TYR A O 1
ATOM 599 N N . ASP A 1 70 ? -7.204 -5.104 6.879 1.00 91.19 70 ASP A N 1
ATOM 600 C CA . ASP A 1 70 ? -5.827 -5.602 6.903 1.00 91.19 70 ASP A CA 1
ATOM 601 C C . ASP A 1 70 ? -5.240 -5.650 5.488 1.00 91.19 70 ASP A C 1
ATOM 603 O O . ASP A 1 70 ? -4.111 -5.210 5.263 1.00 91.19 70 ASP A O 1
ATOM 607 N N . LEU A 1 71 ? -6.036 -6.082 4.504 1.00 90.12 71 LEU A N 1
ATOM 608 C CA . LEU A 1 71 ? -5.654 -6.034 3.094 1.00 90.12 71 LEU A CA 1
ATOM 609 C C . LEU A 1 71 ? -5.434 -4.591 2.620 1.00 90.12 71 LEU A C 1
ATOM 611 O O . LEU A 1 71 ? -4.437 -4.309 1.956 1.00 90.12 71 LEU A O 1
ATOM 615 N N . GLN A 1 72 ? -6.333 -3.672 2.981 1.00 89.81 72 GLN A N 1
ATOM 616 C CA . GLN A 1 72 ? -6.210 -2.253 2.651 1.00 89.81 72 GLN A CA 1
ATOM 617 C C . GLN A 1 72 ? -4.942 -1.640 3.265 1.00 89.81 72 GLN A C 1
ATOM 619 O O . GLN A 1 72 ? -4.181 -0.984 2.555 1.00 89.81 72 GLN A O 1
ATOM 624 N N . LYS A 1 73 ? -4.690 -1.863 4.559 1.00 91.94 73 LYS A N 1
ATOM 625 C CA . LYS A 1 73 ? -3.537 -1.326 5.291 1.00 91.94 73 LYS A CA 1
ATOM 626 C C . LYS A 1 73 ? -2.229 -1.871 4.732 1.00 91.94 73 LYS A C 1
ATOM 628 O O . LYS A 1 73 ? -1.331 -1.090 4.428 1.00 91.94 73 LYS A O 1
ATOM 633 N N . ASN A 1 74 ? -2.132 -3.187 4.549 1.00 92.19 74 ASN A N 1
ATOM 634 C CA . ASN A 1 74 ? -0.915 -3.827 4.050 1.00 92.19 74 ASN A CA 1
ATOM 635 C C . ASN A 1 74 ? -0.606 -3.399 2.611 1.00 92.19 74 ASN A C 1
ATOM 637 O O . ASN A 1 74 ? 0.542 -3.093 2.289 1.00 92.19 74 ASN A O 1
ATOM 641 N N . ALA A 1 75 ? -1.629 -3.303 1.755 1.00 91.25 75 ALA A N 1
ATOM 642 C CA . ALA A 1 75 ? -1.454 -2.798 0.399 1.00 91.25 75 ALA A CA 1
ATOM 643 C C . ALA A 1 75 ? -1.069 -1.310 0.386 1.00 91.25 75 ALA A C 1
ATOM 645 O O . ALA A 1 75 ? -0.189 -0.922 -0.377 1.00 91.25 75 ALA A O 1
ATOM 646 N N . LEU A 1 76 ? -1.659 -0.482 1.257 1.00 91.00 76 LEU A N 1
ATOM 647 C CA . LEU A 1 76 ? -1.294 0.930 1.392 1.00 91.00 76 LEU A CA 1
ATOM 648 C C . LEU A 1 76 ? 0.146 1.106 1.889 1.00 91.00 76 LEU A C 1
ATOM 650 O O . LEU A 1 76 ? 0.854 1.964 1.375 1.00 91.00 76 LEU A O 1
ATOM 654 N N . ALA A 1 77 ? 0.600 0.289 2.841 1.00 91.38 77 ALA A N 1
ATOM 655 C CA . ALA A 1 77 ? 1.977 0.314 3.331 1.00 91.38 77 ALA A CA 1
ATOM 656 C C . ALA A 1 77 ? 2.981 -0.063 2.231 1.00 91.38 77 ALA A C 1
ATOM 658 O O . ALA A 1 77 ? 3.962 0.650 2.019 1.00 91.38 77 ALA A O 1
ATOM 659 N N . ALA A 1 78 ? 2.692 -1.124 1.471 1.00 89.81 78 ALA A N 1
ATOM 660 C CA . ALA A 1 78 ? 3.493 -1.518 0.313 1.00 89.81 78 ALA A CA 1
ATOM 661 C C . ALA A 1 78 ? 3.479 -0.454 -0.800 1.00 89.81 78 ALA A C 1
ATOM 663 O O . ALA A 1 78 ? 4.474 -0.268 -1.491 1.00 89.81 78 ALA A O 1
ATOM 664 N N . PHE A 1 79 ? 2.368 0.270 -0.960 1.00 83.94 79 PHE A N 1
ATOM 665 C CA . PHE A 1 79 ? 2.242 1.377 -1.910 1.00 83.94 79 PHE A CA 1
ATOM 666 C C . PHE A 1 79 ? 2.922 2.670 -1.427 1.00 83.94 79 PHE A C 1
ATOM 668 O O . PHE A 1 79 ? 3.386 3.476 -2.229 1.00 83.94 79 PHE A O 1
ATOM 675 N N . GLY A 1 80 ? 3.024 2.867 -0.113 1.00 84.50 80 GLY A N 1
ATOM 676 C CA . GLY A 1 80 ? 3.639 4.039 0.504 1.00 84.50 80 GLY A CA 1
ATOM 677 C C . GLY A 1 80 ? 5.109 4.213 0.131 1.00 84.50 80 GLY A C 1
ATOM 678 O O . GLY A 1 80 ? 5.533 5.317 -0.213 1.00 84.50 80 GLY A O 1
ATOM 679 N N . SER A 1 81 ? 5.873 3.116 0.143 1.00 79.62 81 SER A N 1
ATOM 680 C CA . SER A 1 81 ? 7.291 3.115 -0.245 1.00 79.62 81 SER A CA 1
ATOM 681 C C . SER A 1 81 ? 7.486 3.465 -1.722 1.00 79.62 81 SER A C 1
ATOM 683 O O . SER A 1 81 ? 8.437 4.154 -2.086 1.00 79.62 81 SER A O 1
ATOM 685 N N . LEU A 1 82 ? 6.535 3.070 -2.565 1.00 82.19 82 LEU A N 1
ATOM 686 C CA . LEU A 1 82 ? 6.554 3.300 -4.002 1.00 82.19 82 LEU A CA 1
ATOM 687 C C . LEU A 1 82 ? 6.404 4.796 -4.353 1.00 82.19 82 LEU A C 1
ATOM 689 O O . LEU A 1 82 ? 7.070 5.294 -5.263 1.00 82.19 82 LEU A O 1
ATOM 693 N N . PHE A 1 83 ? 5.634 5.571 -3.580 1.00 82.19 83 PHE A N 1
ATOM 694 C CA . PHE A 1 83 ? 5.541 7.026 -3.771 1.00 82.19 83 PHE A CA 1
ATOM 695 C C . PHE A 1 83 ? 6.884 7.750 -3.631 1.00 82.19 83 PHE A C 1
ATOM 697 O O . PHE A 1 83 ? 7.105 8.750 -4.318 1.00 82.19 83 PHE A O 1
ATOM 704 N N . ALA A 1 84 ? 7.783 7.262 -2.771 1.00 79.44 84 ALA A N 1
ATOM 705 C CA . ALA A 1 84 ? 9.116 7.841 -2.630 1.00 79.44 84 ALA A CA 1
ATOM 706 C C . ALA A 1 84 ? 9.929 7.668 -3.924 1.00 79.44 84 ALA A C 1
ATOM 708 O O . ALA A 1 84 ? 10.527 8.633 -4.399 1.00 79.44 84 ALA A O 1
ATOM 709 N N . SER A 1 85 ? 9.860 6.488 -4.551 1.00 78.75 85 SER A N 1
ATOM 710 C CA . SER A 1 85 ? 10.512 6.199 -5.836 1.00 78.75 85 SER A CA 1
ATOM 711 C C . SER A 1 85 ? 9.969 7.043 -6.995 1.00 78.75 85 SER A C 1
ATOM 713 O O . SER A 1 85 ? 10.709 7.363 -7.916 1.00 78.75 85 SER A O 1
ATOM 715 N N . ALA A 1 86 ? 8.698 7.453 -6.940 1.00 80.12 86 ALA A N 1
ATOM 716 C CA . ALA A 1 86 ? 8.080 8.340 -7.931 1.00 80.12 86 ALA A CA 1
ATOM 717 C C . ALA A 1 86 ? 8.266 9.845 -7.629 1.00 80.12 86 ALA A C 1
ATOM 719 O O . ALA A 1 86 ? 7.545 10.678 -8.185 1.00 80.12 86 ALA A O 1
ATOM 720 N N . ALA A 1 87 ? 9.165 10.207 -6.704 1.00 84.06 87 ALA A N 1
ATOM 721 C CA . ALA A 1 87 ? 9.364 11.576 -6.214 1.00 84.06 87 ALA A CA 1
ATOM 722 C C . ALA A 1 87 ? 8.091 12.237 -5.631 1.00 84.06 87 ALA A C 1
ATOM 724 O O . ALA A 1 87 ? 7.995 13.458 -5.502 1.00 84.06 87 ALA A O 1
ATOM 725 N N . LYS A 1 88 ? 7.098 11.438 -5.215 1.00 86.75 88 LYS A N 1
ATOM 726 C CA . LYS A 1 88 ? 5.885 11.875 -4.502 1.00 86.75 88 LYS A CA 1
ATOM 727 C C . LYS A 1 88 ? 6.089 11.773 -2.988 1.00 86.75 88 LYS A C 1
ATOM 729 O O . LYS A 1 88 ? 5.269 11.218 -2.259 1.00 86.75 88 LYS A O 1
ATOM 734 N N . THR A 1 89 ? 7.186 12.344 -2.498 1.00 87.19 89 THR A N 1
ATOM 735 C CA . THR A 1 89 ? 7.649 12.224 -1.102 1.00 87.19 89 THR A CA 1
ATOM 736 C C . THR A 1 89 ? 6.626 12.699 -0.067 1.00 87.19 89 THR A C 1
ATOM 738 O O . THR A 1 89 ? 6.523 12.110 1.005 1.00 87.19 89 THR A O 1
ATOM 741 N N . ARG A 1 90 ? 5.803 13.704 -0.394 1.00 90.50 90 ARG A N 1
ATOM 742 C CA . ARG A 1 90 ? 4.710 14.176 0.481 1.00 90.50 90 ARG A CA 1
ATOM 743 C C . ARG A 1 90 ? 3.657 13.094 0.738 1.00 90.50 90 ARG A C 1
ATOM 745 O O . ARG A 1 90 ? 3.200 12.951 1.867 1.00 90.50 90 ARG A O 1
ATOM 752 N N . TYR A 1 91 ? 3.309 12.311 -0.285 1.00 85.88 91 TYR A N 1
ATOM 753 C CA . TYR A 1 91 ? 2.377 11.191 -0.138 1.00 85.88 91 TYR A CA 1
ATOM 754 C C . TYR A 1 91 ? 3.011 10.045 0.650 1.00 85.88 91 TYR A C 1
ATOM 756 O O . TYR A 1 91 ? 2.380 9.530 1.568 1.00 85.88 91 TYR A O 1
ATOM 764 N N . ALA A 1 92 ? 4.272 9.706 0.361 1.00 90.25 92 ALA A N 1
ATOM 765 C CA . ALA A 1 92 ? 5.016 8.704 1.128 1.00 90.25 92 ALA A CA 1
ATOM 766 C C . ALA A 1 92 ? 5.070 9.058 2.626 1.00 90.25 92 ALA A C 1
ATOM 768 O O . ALA A 1 92 ? 4.764 8.226 3.478 1.00 90.25 92 ALA A O 1
ATOM 769 N N . SER A 1 93 ? 5.384 10.319 2.941 1.00 92.38 93 SER A N 1
ATOM 770 C CA . SER A 1 93 ? 5.420 10.834 4.312 1.00 92.38 93 SER A CA 1
ATOM 771 C C . SER A 1 93 ? 4.047 10.776 4.984 1.00 92.38 93 SER A C 1
ATOM 773 O O . SER A 1 93 ? 3.934 10.304 6.111 1.00 92.38 93 SER A O 1
ATOM 775 N N . SER A 1 94 ? 2.979 11.155 4.275 1.00 93.06 94 SER A N 1
ATOM 776 C CA . SER A 1 94 ? 1.612 11.052 4.796 1.00 93.06 94 SER A CA 1
ATOM 777 C C . SER A 1 94 ? 1.207 9.607 5.109 1.00 93.06 94 SER A C 1
ATOM 779 O O . SER A 1 94 ? 0.622 9.367 6.164 1.00 93.06 94 SER A O 1
ATOM 781 N N . VAL A 1 95 ? 1.552 8.645 4.244 1.00 91.75 95 VAL A N 1
ATOM 782 C CA . VAL A 1 95 ? 1.299 7.216 4.492 1.00 91.75 95 VAL A CA 1
ATOM 783 C C . VAL A 1 95 ? 2.093 6.729 5.703 1.00 91.75 95 VAL A C 1
ATOM 785 O O . VAL A 1 95 ? 1.522 6.087 6.578 1.00 91.75 95 VAL A O 1
ATOM 788 N N . CYS A 1 96 ? 3.378 7.075 5.792 1.00 93.88 96 CYS A N 1
ATOM 789 C CA . CYS A 1 96 ? 4.223 6.721 6.933 1.00 93.88 96 CYS A CA 1
ATOM 790 C C . CYS A 1 96 ? 3.665 7.288 8.248 1.00 93.88 96 CYS A C 1
ATOM 792 O O . CYS A 1 96 ? 3.493 6.559 9.221 1.00 93.88 96 CYS A O 1
ATOM 794 N N . HIS A 1 97 ? 3.285 8.567 8.253 1.00 95.25 97 HIS A N 1
ATOM 795 C CA . HIS A 1 97 ? 2.687 9.226 9.411 1.00 95.25 97 HIS A CA 1
ATOM 796 C C . HIS A 1 97 ? 1.358 8.577 9.819 1.00 95.25 97 HIS A C 1
ATOM 798 O O . HIS A 1 97 ? 1.122 8.337 11.001 1.00 95.25 97 HIS A O 1
ATOM 804 N N . PHE A 1 98 ? 0.499 8.248 8.850 1.00 92.25 98 PHE A N 1
ATOM 805 C CA . PHE A 1 98 ? -0.744 7.524 9.107 1.00 92.25 98 PHE A CA 1
ATOM 806 C C . PHE A 1 98 ? -0.483 6.159 9.755 1.00 92.25 98 PHE A C 1
ATOM 808 O O . PHE A 1 98 ? -1.097 5.847 10.772 1.00 92.25 98 PHE A O 1
ATOM 815 N N . LEU A 1 99 ? 0.455 5.373 9.221 1.00 93.56 99 LEU A N 1
ATOM 816 C CA . LEU A 1 99 ? 0.818 4.072 9.788 1.00 93.56 99 LEU A CA 1
ATOM 817 C C . LEU A 1 99 ? 1.402 4.204 11.202 1.00 93.56 99 LEU A C 1
ATOM 819 O O . LEU A 1 99 ? 1.005 3.450 12.086 1.00 93.56 99 LEU A O 1
ATOM 823 N N . GLY A 1 100 ? 2.253 5.204 11.445 1.00 94.88 100 GLY A N 1
ATOM 824 C CA . GLY A 1 100 ? 2.803 5.478 12.775 1.00 94.88 100 GLY A CA 1
ATOM 825 C C . GLY A 1 100 ? 1.739 5.886 13.803 1.00 94.88 100 GLY A C 1
ATOM 826 O O . GLY A 1 100 ? 1.814 5.490 14.965 1.00 94.88 100 GLY A O 1
ATOM 827 N N . ILE A 1 101 ? 0.699 6.623 13.390 1.00 95.06 101 ILE A N 1
ATOM 828 C CA . ILE A 1 101 ? -0.466 6.898 14.249 1.00 95.06 101 ILE A CA 1
ATOM 829 C C . ILE A 1 101 ? -1.171 5.591 14.621 1.00 95.06 101 ILE A C 1
ATOM 831 O O . ILE A 1 101 ? -1.521 5.399 15.783 1.00 95.06 101 ILE A O 1
ATOM 835 N N . LEU A 1 102 ? -1.396 4.695 13.659 1.00 93.81 102 LEU A N 1
ATOM 836 C CA . LEU A 1 102 ? -2.085 3.429 13.920 1.00 93.81 102 LEU A CA 1
ATOM 837 C C . LEU A 1 102 ? -1.306 2.546 14.896 1.00 93.81 102 LEU A C 1
ATOM 839 O O . LEU A 1 102 ? -1.895 2.034 15.845 1.00 93.81 102 LEU A O 1
ATOM 843 N N . GLU A 1 103 ? 0.010 2.453 14.710 1.00 92.56 103 GLU A N 1
ATOM 844 C CA . GLU A 1 103 ? 0.904 1.710 15.600 1.00 92.56 103 GLU A CA 1
ATOM 845 C C . GLU A 1 103 ? 0.868 2.264 17.033 1.00 92.56 103 GLU A C 1
ATOM 847 O O . GLU A 1 103 ? 0.770 1.508 18.000 1.00 92.56 103 GLU A O 1
ATOM 852 N N . LYS A 1 104 ? 0.852 3.595 17.182 1.00 96.31 104 LYS A N 1
ATOM 853 C CA . LYS A 1 104 ? 0.770 4.260 18.490 1.00 96.31 104 LYS A CA 1
ATOM 854 C C . LYS A 1 104 ? -0.604 4.128 19.155 1.00 96.31 104 LYS A C 1
ATOM 856 O O . LYS A 1 104 ? -0.698 4.134 20.382 1.00 96.31 104 LYS A O 1
ATOM 861 N N . PHE A 1 105 ? -1.676 4.036 18.372 1.00 95.31 105 PHE A N 1
ATOM 862 C CA . PHE A 1 105 ? -3.053 4.050 18.864 1.00 95.31 105 PHE A CA 1
ATOM 863 C C . PHE A 1 105 ? -3.823 2.795 18.427 1.00 95.31 105 PHE A C 1
ATOM 865 O O . PHE A 1 105 ? -4.776 2.869 17.652 1.00 95.31 105 PHE A O 1
ATOM 872 N N . SER A 1 106 ? -3.495 1.639 19.008 1.00 90.31 106 SER A N 1
ATOM 873 C CA . SER A 1 106 ? -4.149 0.349 18.706 1.00 90.31 106 SER A CA 1
ATOM 874 C C . SER A 1 106 ? -5.683 0.371 18.838 1.00 90.31 106 SER A C 1
ATOM 876 O O . SER A 1 106 ? -6.404 -0.253 18.060 1.00 90.31 106 SER A O 1
ATOM 878 N N . LYS A 1 107 ? -6.224 1.157 19.780 1.00 93.88 107 LYS A N 1
ATOM 879 C CA . LYS A 1 107 ? -7.678 1.349 19.938 1.00 93.88 107 LYS A CA 1
ATOM 880 C C . LYS A 1 107 ? -8.315 2.053 18.731 1.00 93.88 107 LYS A C 1
ATOM 882 O O . LYS A 1 107 ? -9.470 1.776 18.414 1.00 93.88 107 LYS A O 1
ATOM 887 N N . LEU A 1 108 ? -7.588 2.959 18.071 1.00 91.81 108 LEU A N 1
ATOM 888 C CA . LEU A 1 108 ? -8.023 3.598 16.827 1.00 91.81 108 LEU A CA 1
ATOM 889 C C . LEU A 1 108 ? -7.992 2.594 15.671 1.00 91.81 108 LEU A C 1
ATOM 891 O O . LEU A 1 108 ? -8.970 2.503 14.933 1.00 91.81 108 LEU A O 1
ATOM 895 N N . GLU A 1 109 ? -6.924 1.801 15.555 1.00 93.06 109 GLU A N 1
ATOM 896 C CA . GLU A 1 109 ? -6.828 0.739 14.547 1.00 93.06 109 GLU A CA 1
ATOM 897 C C . GLU A 1 109 ? -7.990 -0.261 14.656 1.00 93.06 109 GLU A C 1
ATOM 899 O O . GLU A 1 109 ? -8.640 -0.562 13.655 1.00 93.06 109 GLU A O 1
ATOM 904 N N . ASN A 1 110 ? -8.337 -0.700 15.868 1.00 90.88 110 ASN A N 1
ATOM 905 C CA . ASN A 1 110 ? -9.466 -1.611 16.082 1.00 90.88 110 ASN A CA 1
ATOM 906 C C . ASN A 1 110 ? -10.808 -1.012 15.628 1.00 90.88 110 ASN A C 1
ATOM 908 O O . ASN A 1 110 ? -11.630 -1.707 15.031 1.00 90.88 110 ASN A O 1
ATOM 912 N N . LYS A 1 111 ? -11.028 0.289 15.856 1.00 91.06 111 LYS A N 1
ATOM 913 C CA . LYS A 1 111 ? -12.228 0.981 15.356 1.00 91.06 111 LYS A CA 1
ATOM 914 C C . LYS A 1 111 ? -12.244 1.061 13.832 1.00 91.06 111 LYS A C 1
ATOM 916 O O . LYS A 1 111 ? -13.299 0.889 13.230 1.00 91.06 111 LYS A O 1
ATOM 921 N N . LEU A 1 112 ? -11.091 1.299 13.208 1.00 88.25 112 LEU A N 1
ATOM 922 C CA . LEU A 1 112 ? -10.974 1.356 11.751 1.00 88.25 112 LEU A CA 1
ATOM 923 C C . LEU A 1 112 ? -11.188 -0.012 11.099 1.00 88.25 112 LEU A C 1
ATOM 925 O O . LEU A 1 112 ? -11.833 -0.072 10.056 1.00 88.25 112 LEU A O 1
ATOM 929 N N . ARG A 1 113 ? -10.735 -1.105 11.731 1.00 88.81 113 ARG A N 1
ATOM 930 C CA . ARG A 1 113 ? -11.059 -2.477 11.301 1.00 88.81 113 ARG A CA 1
ATOM 931 C C . ARG A 1 113 ? -12.564 -2.706 11.237 1.00 88.81 113 ARG A C 1
ATOM 933 O O . ARG A 1 113 ? -13.062 -3.226 10.243 1.00 88.81 113 ARG A O 1
ATOM 940 N N . TYR A 1 114 ? -13.284 -2.259 12.264 1.00 83.81 114 TYR A N 1
ATOM 941 C CA . TYR A 1 114 ? -14.738 -2.368 12.304 1.00 83.81 114 TYR A CA 1
ATOM 942 C C . TYR A 1 114 ? -15.419 -1.464 11.266 1.00 83.81 114 TYR A C 1
ATOM 944 O O . TYR A 1 114 ? -16.302 -1.919 10.548 1.00 83.81 114 TYR A O 1
ATOM 952 N N . ALA A 1 115 ? -14.975 -0.210 11.131 1.00 79.94 115 ALA A N 1
ATOM 953 C CA . ALA A 1 115 ? -15.541 0.747 10.179 1.00 79.94 115 ALA A CA 1
ATOM 954 C C . ALA A 1 115 ? -15.330 0.335 8.713 1.00 79.94 115 ALA A C 1
ATOM 956 O O . ALA A 1 115 ? -16.235 0.496 7.898 1.00 79.94 115 ALA A O 1
ATOM 957 N N . ALA A 1 116 ? -14.164 -0.226 8.380 1.00 66.69 116 ALA A N 1
ATOM 958 C CA . ALA A 1 116 ? -13.892 -0.749 7.045 1.00 66.69 116 ALA A CA 1
ATOM 959 C C . ALA A 1 116 ? -14.831 -1.914 6.699 1.00 66.69 116 ALA A C 1
ATOM 961 O O . ALA A 1 116 ? -15.287 -2.004 5.568 1.00 66.69 116 ALA A O 1
ATOM 962 N N . SER A 1 117 ? -15.179 -2.752 7.681 1.00 58.97 117 SER A N 1
ATOM 963 C CA . SER A 1 117 ? -16.052 -3.921 7.525 1.00 58.97 117 SER A CA 1
ATOM 964 C C . SER A 1 117 ? -17.541 -3.586 7.332 1.00 58.97 117 SER A C 1
ATOM 966 O O . SER A 1 117 ? -18.339 -4.503 7.106 1.00 58.97 117 SER A O 1
ATOM 968 N N . ILE A 1 118 ? -17.953 -2.315 7.428 1.00 58.19 118 ILE A N 1
ATOM 969 C CA . ILE A 1 118 ? -19.352 -1.924 7.223 1.00 58.19 118 ILE A CA 1
ATOM 970 C C . ILE A 1 118 ? -19.644 -1.941 5.723 1.00 58.19 118 ILE A C 1
ATOM 972 O O . ILE A 1 118 ? -19.472 -0.958 5.002 1.00 58.19 118 ILE A O 1
ATOM 976 N N . LYS A 1 119 ? -20.124 -3.088 5.247 1.00 56.22 119 LYS A N 1
ATOM 977 C CA . LYS A 1 119 ? -20.855 -3.170 3.987 1.00 56.22 119 LYS A CA 1
ATOM 978 C C . LYS A 1 119 ? -22.123 -2.331 4.169 1.00 56.22 119 LYS A C 1
ATOM 980 O O . LYS A 1 119 ? -22.955 -2.674 5.004 1.00 56.22 119 LYS A O 1
ATOM 985 N N . ILE A 1 120 ? -22.256 -1.228 3.434 1.00 54.81 120 ILE A N 1
ATOM 986 C CA . ILE A 1 120 ? -23.546 -0.540 3.320 1.00 54.81 120 ILE A CA 1
ATOM 987 C C . ILE A 1 120 ? -24.454 -1.515 2.576 1.00 54.81 120 ILE A C 1
ATOM 989 O O . ILE A 1 120 ? -24.320 -1.705 1.366 1.00 54.81 120 ILE A O 1
ATOM 993 N N . ASP A 1 121 ? -25.277 -2.232 3.330 1.00 54.25 121 ASP A N 1
ATOM 994 C CA . ASP A 1 121 ? -26.349 -3.028 2.766 1.00 54.25 121 ASP A CA 1
ATOM 995 C C . ASP A 1 121 ? -27.402 -2.058 2.217 1.00 54.25 121 ASP A C 1
ATOM 997 O O . ASP A 1 121 ? -27.772 -1.099 2.891 1.00 54.25 121 ASP A O 1
ATOM 1001 N N . ASN A 1 122 ? -27.865 -2.282 0.988 1.00 58.66 122 ASN A N 1
ATOM 1002 C CA . ASN A 1 122 ? -28.912 -1.461 0.365 1.00 58.66 122 ASN A CA 1
ATOM 1003 C C . ASN A 1 122 ? -30.311 -1.810 0.898 1.00 58.66 122 ASN A C 1
ATOM 1005 O O . ASN A 1 122 ? -31.310 -1.384 0.324 1.00 58.66 122 ASN A O 1
ATOM 1009 N N . ASN A 1 123 ? -30.392 -2.603 1.965 1.00 51.28 123 ASN A N 1
ATOM 1010 C CA . ASN A 1 123 ? -31.638 -2.921 2.637 1.00 51.28 123 ASN A CA 1
ATOM 1011 C C . ASN A 1 123 ? -32.096 -1.723 3.483 1.00 51.28 123 ASN A C 1
ATOM 1013 O O . ASN A 1 123 ? -31.984 -1.716 4.710 1.00 51.28 123 ASN A O 1
ATOM 1017 N N . GLU A 1 124 ? -32.620 -0.703 2.800 1.00 50.56 124 GLU A N 1
ATOM 1018 C CA . GLU A 1 124 ? -33.654 0.156 3.373 1.00 50.56 124 GLU A CA 1
ATOM 1019 C C . GLU A 1 124 ? -34.830 -0.756 3.766 1.00 50.56 124 GLU A C 1
ATOM 1021 O O . GLU A 1 124 ? -35.359 -1.493 2.932 1.00 50.56 124 GLU A O 1
ATOM 1026 N N . LYS A 1 125 ? -35.151 -0.781 5.063 1.00 40.75 125 LYS A N 1
ATOM 1027 C CA . LYS A 1 125 ? -36.385 -1.379 5.584 1.00 40.75 125 LYS A CA 1
ATOM 1028 C C . LYS A 1 125 ? -37.588 -0.533 5.201 1.00 40.75 125 LYS A C 1
ATOM 1030 O O . LYS A 1 125 ? -37.446 0.709 5.259 1.00 40.75 125 LYS A O 1
#

Radius of gyration: 18.12 Å; chains: 1; bounding box: 57×34×40 Å